Protein AF-A0AAP4Q116-F1 (afdb_monomer_lite)

Foldseek 3Di:
DPPVVVCPVLVVLLVLLLVLCCVLLCCVVVDDPLQQVLCVVLVHGSVNSNVCCVVPVPVSLLSVLQSLLPDDPVCSLVSLCSRRNNVNSVSSVSCSVCSVVVVVVVVVVVVVVVVVVVVVVVVVVVVVVVVVVPPDD

Structure (mmCIF, N/CA/C/O backbone):
data_AF-A0AAP4Q116-F1
#
_entry.id   AF-A0AAP4Q116-F1
#
loop_
_atom_site.group_PDB
_atom_site.id
_atom_site.type_symbol
_atom_site.label_atom_id
_atom_site.label_alt_id
_atom_site.label_comp_id
_atom_site.label_asym_id
_atom_site.label_entity_id
_atom_site.label_seq_id
_atom_site.pdbx_PDB_ins_code
_atom_site.Cartn_x
_atom_site.Cartn_y
_atom_site.Cartn_z
_atom_site.occupancy
_atom_site.B_iso_or_equiv
_atom_site.auth_seq_id
_atom_site.auth_comp_id
_atom_site.auth_asym_id
_atom_site.auth_atom_id
_atom_site.pdbx_PDB_model_num
ATOM 1 N N . ALA A 1 1 ? 29.974 -0.787 -8.213 1.00 38.91 1 ALA A N 1
ATOM 2 C CA . ALA A 1 1 ? 29.626 0.616 -7.911 1.00 38.91 1 ALA A CA 1
ATOM 3 C C . ALA A 1 1 ? 28.404 1.038 -8.735 1.00 38.91 1 ALA A C 1
ATOM 5 O O . ALA A 1 1 ? 28.496 1.951 -9.541 1.00 38.91 1 ALA A O 1
ATOM 6 N N . SER A 1 2 ? 27.262 0.364 -8.543 1.00 38.34 2 SER A N 1
ATOM 7 C CA . SER A 1 2 ? 26.129 0.466 -9.487 1.00 38.34 2 SER A CA 1
ATOM 8 C C . SER A 1 2 ? 24.780 0.785 -8.830 1.00 38.34 2 SER A C 1
ATOM 10 O O . SER A 1 2 ? 23.840 1.116 -9.534 1.00 38.34 2 SER A O 1
ATOM 12 N N . ALA A 1 3 ? 24.682 0.764 -7.497 1.00 41.75 3 ALA A N 1
ATOM 13 C CA . ALA A 1 3 ? 23.421 1.019 -6.791 1.00 41.75 3 ALA A CA 1
ATOM 14 C C . ALA A 1 3 ? 23.086 2.518 -6.626 1.00 41.75 3 ALA A C 1
ATOM 16 O O . ALA A 1 3 ? 21.940 2.860 -6.380 1.00 41.75 3 ALA A O 1
ATOM 17 N N . PHE A 1 4 ? 24.073 3.414 -6.781 1.00 35.47 4 PHE A N 1
ATOM 18 C CA . PHE A 1 4 ? 23.898 4.863 -6.580 1.00 35.47 4 PHE A CA 1
ATOM 19 C C . PHE A 1 4 ? 23.620 5.651 -7.876 1.00 35.47 4 PHE A C 1
ATOM 21 O O . PHE A 1 4 ? 22.999 6.704 -7.826 1.00 35.47 4 PHE A O 1
ATOM 28 N N . LEU A 1 5 ? 24.043 5.162 -9.050 1.00 39.41 5 LEU A N 1
ATOM 29 C CA . LEU A 1 5 ? 23.792 5.844 -10.335 1.00 39.41 5 LEU A CA 1
ATOM 30 C C . LEU A 1 5 ? 22.396 5.531 -10.909 1.00 39.41 5 LEU A C 1
ATOM 32 O O . LEU A 1 5 ? 21.855 6.328 -11.666 1.00 39.41 5 LEU A O 1
ATOM 36 N N . ALA A 1 6 ? 21.775 4.432 -10.466 1.00 43.31 6 ALA A N 1
ATOM 37 C CA . ALA A 1 6 ? 20.345 4.163 -10.626 1.00 43.31 6 ALA A CA 1
ATOM 38 C C . ALA A 1 6 ? 19.498 4.797 -9.501 1.00 43.31 6 ALA A C 1
ATOM 40 O O . ALA A 1 6 ? 18.341 4.453 -9.350 1.00 43.31 6 ALA A O 1
ATOM 41 N N . MET A 1 7 ? 20.053 5.694 -8.679 1.00 42.94 7 MET A N 1
ATOM 42 C CA . MET A 1 7 ? 19.390 6.252 -7.487 1.00 42.94 7 MET A CA 1
ATOM 43 C C . MET A 1 7 ? 18.802 7.651 -7.719 1.00 42.94 7 MET A C 1
ATOM 45 O O . MET A 1 7 ? 18.380 8.290 -6.769 1.00 42.94 7 MET A O 1
ATOM 49 N N . GLY A 1 8 ? 18.799 8.153 -8.959 1.00 45.72 8 GLY A N 1
ATOM 50 C CA . GLY A 1 8 ? 18.117 9.405 -9.315 1.00 45.72 8 GLY A CA 1
ATOM 51 C C . GLY A 1 8 ? 16.637 9.145 -9.579 1.00 45.72 8 GLY A C 1
ATOM 52 O O . GLY A 1 8 ? 15.829 9.140 -8.660 1.00 45.72 8 GLY A O 1
ATOM 53 N N . LYS A 1 9 ? 16.305 8.774 -10.820 1.00 54.41 9 LYS A N 1
ATOM 54 C CA . LYS A 1 9 ? 14.921 8.509 -11.249 1.00 54.41 9 LYS A CA 1
ATOM 55 C C . LYS A 1 9 ? 14.161 7.483 -10.382 1.00 54.41 9 LYS A C 1
ATOM 57 O O . LYS A 1 9 ? 13.049 7.796 -9.983 1.00 54.41 9 LYS A O 1
ATOM 62 N N . PRO A 1 10 ? 14.707 6.299 -10.043 1.00 59.75 10 PRO A N 1
ATOM 63 C CA . PRO A 1 10 ? 14.005 5.318 -9.209 1.00 59.75 10 PRO A CA 1
ATOM 64 C C . PRO A 1 10 ? 13.804 5.765 -7.761 1.00 59.75 10 PRO A C 1
ATOM 66 O O . PRO A 1 10 ? 12.800 5.405 -7.161 1.00 59.75 10 PRO A O 1
ATOM 69 N N . ALA A 1 11 ? 14.722 6.555 -7.189 1.00 63.78 11 ALA A N 1
ATOM 70 C CA . ALA A 1 11 ? 14.549 7.068 -5.828 1.00 63.78 11 ALA A CA 1
ATOM 71 C C . ALA A 1 11 ? 13.569 8.245 -5.787 1.00 63.78 11 ALA A C 1
ATOM 73 O O . ALA A 1 11 ? 12.805 8.362 -4.834 1.00 63.78 11 ALA A O 1
ATOM 74 N N . GLU A 1 12 ? 13.569 9.089 -6.822 1.00 67.19 12 GLU A N 1
ATOM 75 C CA . GLU A 1 12 ? 12.575 10.147 -7.012 1.00 67.19 12 GLU A CA 1
ATOM 76 C C . GLU A 1 12 ? 11.172 9.545 -7.173 1.00 67.19 12 GLU A C 1
ATOM 78 O O . GLU A 1 12 ? 10.267 9.917 -6.432 1.00 67.19 12 GLU A O 1
ATOM 83 N N . VAL A 1 13 ? 11.012 8.545 -8.049 1.00 70.06 13 VAL A N 1
ATOM 84 C CA . VAL A 1 13 ? 9.740 7.828 -8.253 1.00 70.06 13 VAL A CA 1
ATOM 85 C C . VAL A 1 13 ? 9.304 7.081 -6.989 1.00 70.06 13 VAL A C 1
ATOM 87 O O . VAL A 1 13 ? 8.154 7.193 -6.573 1.00 70.06 13 VAL A O 1
ATOM 90 N N . ALA A 1 14 ? 10.221 6.391 -6.302 1.00 71.38 14 ALA A N 1
ATOM 91 C CA . ALA A 1 14 ? 9.913 5.755 -5.022 1.00 71.38 14 ALA A CA 1
ATOM 92 C C . ALA A 1 14 ? 9.491 6.781 -3.958 1.00 71.38 14 ALA A C 1
ATOM 94 O O . ALA A 1 14 ? 8.559 6.528 -3.200 1.00 71.38 14 ALA A O 1
ATOM 95 N N . GLY A 1 15 ? 10.144 7.945 -3.903 1.00 72.69 15 GLY A N 1
ATOM 96 C CA . GLY A 1 15 ? 9.788 9.034 -2.995 1.00 72.69 15 GLY A CA 1
ATOM 97 C C . GLY A 1 15 ? 8.384 9.580 -3.257 1.00 72.69 15 GLY A C 1
ATOM 98 O O . GLY A 1 15 ? 7.615 9.754 -2.309 1.00 72.69 15 GLY A O 1
ATOM 99 N N . THR A 1 16 ? 8.030 9.787 -4.527 1.00 80.06 16 THR A N 1
ATOM 100 C CA . THR A 1 16 ? 6.681 10.196 -4.947 1.00 80.06 16 THR A CA 1
ATOM 101 C C . THR A 1 16 ? 5.645 9.142 -4.571 1.00 80.06 16 THR A C 1
ATOM 103 O O . THR A 1 16 ? 4.685 9.468 -3.873 1.00 80.06 16 THR A O 1
ATOM 106 N N . ALA A 1 17 ? 5.886 7.873 -4.911 1.00 80.50 17 ALA A N 1
ATOM 107 C CA . ALA A 1 17 ? 4.998 6.764 -4.574 1.00 80.50 17 ALA A CA 1
ATOM 108 C C . ALA A 1 17 ? 4.783 6.636 -3.058 1.00 80.50 17 ALA A C 1
ATOM 110 O O . ALA A 1 17 ? 3.649 6.544 -2.599 1.00 80.50 17 ALA A O 1
ATOM 111 N N . ILE A 1 18 ? 5.847 6.698 -2.248 1.00 80.88 18 ILE A N 1
ATOM 112 C CA . ILE A 1 18 ? 5.740 6.652 -0.779 1.00 80.88 18 ILE A CA 1
ATOM 113 C C . ILE A 1 18 ? 4.912 7.828 -0.254 1.00 80.88 18 ILE A C 1
ATOM 115 O O . ILE A 1 18 ? 4.094 7.646 0.648 1.00 80.88 18 ILE A O 1
ATOM 119 N N . ASN A 1 19 ? 5.105 9.030 -0.798 1.00 81.06 19 ASN A N 1
ATOM 120 C CA . ASN A 1 19 ? 4.347 10.205 -0.384 1.00 81.06 19 ASN A CA 1
ATOM 121 C C . ASN A 1 19 ? 2.861 10.087 -0.764 1.00 81.06 19 ASN A C 1
ATOM 123 O O . ASN A 1 19 ? 1.997 10.396 0.058 1.00 81.06 19 ASN A O 1
ATOM 127 N N . ALA A 1 20 ? 2.556 9.586 -1.964 1.00 85.25 20 ALA A N 1
ATOM 128 C CA . ALA A 1 20 ? 1.191 9.299 -2.399 1.00 85.25 20 ALA A CA 1
ATOM 129 C C . ALA A 1 20 ? 0.533 8.245 -1.494 1.00 85.25 20 ALA A C 1
ATOM 131 O O . ALA A 1 20 ? -0.575 8.455 -1.001 1.00 85.25 20 ALA A O 1
ATOM 132 N N . ILE A 1 21 ? 1.253 7.163 -1.180 1.00 84.50 21 ILE A N 1
ATOM 133 C CA . ILE A 1 21 ? 0.836 6.121 -0.235 1.00 84.50 21 ILE A CA 1
ATOM 134 C C . ILE A 1 21 ? 0.541 6.723 1.141 1.00 84.50 21 ILE A C 1
ATOM 136 O O . ILE A 1 21 ? -0.571 6.582 1.642 1.00 84.50 21 ILE A O 1
ATOM 140 N N . LEU A 1 22 ? 1.472 7.459 1.743 1.00 83.00 22 LEU A N 1
ATOM 141 C CA . LEU A 1 22 ? 1.268 8.073 3.059 1.00 83.00 22 LEU A CA 1
ATOM 142 C C . LEU A 1 22 ? 0.072 9.029 3.088 1.00 83.00 22 LEU A C 1
ATOM 144 O O . LEU A 1 22 ? -0.709 9.001 4.038 1.00 83.00 22 LEU A O 1
ATOM 148 N N . GLN A 1 23 ? -0.100 9.854 2.055 1.00 84.00 23 GLN A N 1
ATOM 149 C CA . GLN A 1 23 ? -1.220 10.788 1.981 1.00 84.00 23 GLN A CA 1
ATOM 150 C C . GLN A 1 23 ? -2.558 10.068 1.807 1.00 84.00 23 GLN A C 1
ATOM 152 O O . GLN A 1 23 ? -3.511 10.364 2.532 1.00 84.00 23 GLN A O 1
ATOM 157 N N . LYS A 1 24 ? -2.649 9.113 0.877 1.00 84.88 24 LYS A N 1
ATOM 158 C CA . LYS A 1 24 ? -3.897 8.395 0.581 1.00 84.88 24 LYS A CA 1
ATOM 159 C C . LYS A 1 24 ? -4.281 7.455 1.712 1.00 84.88 24 LYS A C 1
ATOM 161 O O . LYS A 1 24 ? -5.421 7.493 2.160 1.00 84.88 24 LYS A O 1
ATOM 166 N N . LEU A 1 25 ? -3.330 6.675 2.224 1.00 83.31 25 LEU A N 1
ATOM 167 C CA . LEU A 1 25 ? -3.582 5.763 3.334 1.00 83.31 25 LEU A CA 1
ATOM 168 C C . LEU A 1 25 ? -3.802 6.529 4.656 1.00 83.31 25 LEU A C 1
ATOM 170 O O . LEU A 1 25 ? -4.690 6.183 5.429 1.00 83.31 25 LEU A O 1
ATOM 174 N N . GLY A 1 26 ? -3.076 7.626 4.901 1.00 81.44 26 GLY A N 1
ATOM 175 C CA . GLY A 1 26 ? -3.283 8.486 6.077 1.00 81.44 26 GLY A CA 1
ATOM 176 C C . GLY A 1 26 ? -4.610 9.257 6.056 1.00 81.44 26 GLY A C 1
ATOM 177 O O . GLY A 1 26 ? -5.113 9.675 7.098 1.00 81.44 26 GLY A O 1
ATOM 178 N N . THR A 1 27 ? -5.210 9.415 4.875 1.00 84.38 27 THR A N 1
ATOM 179 C CA . THR A 1 27 ? -6.553 9.978 4.695 1.00 84.38 27 THR A CA 1
ATOM 180 C C . THR A 1 27 ? -7.572 8.930 4.260 1.00 84.38 27 THR A C 1
ATOM 182 O O . THR A 1 27 ? -8.624 9.309 3.754 1.00 84.38 27 THR A O 1
ATOM 185 N N . ALA A 1 28 ? -7.302 7.638 4.485 1.00 84.12 28 ALA A N 1
ATOM 186 C CA . ALA A 1 28 ? -8.132 6.531 4.012 1.00 84.12 28 ALA A CA 1
ATOM 187 C C . ALA A 1 28 ? -9.613 6.687 4.388 1.00 84.12 28 ALA A C 1
ATOM 189 O O . ALA A 1 28 ? -10.476 6.507 3.543 1.00 84.12 28 ALA A O 1
ATOM 190 N N . ASP A 1 29 ? -9.908 7.114 5.615 1.00 81.19 29 ASP A N 1
ATOM 191 C CA . ASP A 1 29 ? -11.264 7.404 6.122 1.00 81.19 29 ASP A CA 1
ATOM 192 C C . ASP A 1 29 ? -12.019 8.491 5.322 1.00 81.19 29 ASP A C 1
ATOM 194 O O . ASP A 1 29 ? -13.244 8.535 5.297 1.00 81.19 29 ASP A O 1
ATOM 198 N N . LYS A 1 30 ? -11.286 9.359 4.619 1.00 84.56 30 LYS A N 1
ATOM 199 C CA . LYS A 1 30 ? -11.825 10.454 3.798 1.00 84.56 30 LYS A CA 1
ATOM 200 C C . LYS A 1 30 ? -11.865 10.124 2.306 1.00 84.56 30 LYS A C 1
ATOM 202 O O . LYS A 1 30 ? -12.334 10.946 1.519 1.00 84.56 30 LYS A O 1
ATOM 207 N N . GLN A 1 31 ? -11.344 8.968 1.899 1.00 87.69 31 GLN A N 1
ATOM 208 C CA . GLN A 1 31 ? -11.333 8.558 0.500 1.00 87.69 31 GLN A CA 1
ATOM 209 C C . GLN A 1 31 ? -12.692 7.984 0.085 1.00 87.69 31 GLN A C 1
ATOM 211 O O . GLN A 1 31 ? -13.400 7.356 0.875 1.00 87.69 31 GLN A O 1
ATOM 216 N N . GLY A 1 32 ? -13.056 8.200 -1.180 1.00 88.94 32 GLY A N 1
ATOM 217 C CA . GLY A 1 32 ? -14.351 7.793 -1.725 1.00 88.94 32 GLY A CA 1
ATOM 218 C C . GLY A 1 32 ? -14.535 6.276 -1.843 1.00 88.94 32 GLY A C 1
ATOM 219 O O . GLY A 1 32 ? -13.605 5.492 -1.675 1.00 88.94 32 GLY A O 1
ATOM 220 N N . LYS A 1 33 ? -15.751 5.859 -2.215 1.00 89.44 33 LYS A N 1
ATOM 221 C CA . LYS A 1 33 ? -16.163 4.446 -2.267 1.00 89.44 33 LYS A CA 1
ATOM 222 C C . LYS A 1 33 ? -15.209 3.537 -3.061 1.00 89.44 33 LYS A C 1
ATOM 224 O O . LYS A 1 33 ? -14.846 2.486 -2.559 1.00 89.44 33 LYS A O 1
ATOM 229 N N . LYS A 1 34 ? -14.714 3.978 -4.225 1.00 89.44 34 LYS A N 1
ATOM 230 C CA . LYS A 1 34 ? -13.758 3.202 -5.044 1.00 89.44 34 LYS A CA 1
ATOM 231 C C . LYS A 1 34 ? -12.465 2.840 -4.309 1.00 89.44 34 LYS A C 1
ATOM 233 O O . LYS A 1 34 ? -11.939 1.757 -4.517 1.00 89.44 34 LYS A O 1
ATOM 238 N N . PHE A 1 35 ? -11.969 3.736 -3.460 1.00 90.00 35 PHE A N 1
ATOM 239 C CA . PHE A 1 35 ? -10.784 3.480 -2.648 1.00 90.00 35 PHE A CA 1
ATOM 240 C C . PHE A 1 35 ? -11.084 2.455 -1.551 1.00 90.00 35 PHE A C 1
ATOM 242 O O . PHE A 1 35 ? -10.280 1.562 -1.319 1.00 90.00 35 PHE A O 1
ATOM 249 N N . GLN A 1 36 ? -12.253 2.561 -0.910 1.00 89.62 36 GLN A N 1
ATOM 250 C CA . GLN A 1 36 ? -12.688 1.593 0.101 1.00 89.62 36 GLN A CA 1
ATOM 251 C C . GLN A 1 36 ? -12.870 0.199 -0.503 1.00 89.62 36 GLN A C 1
ATOM 253 O O . GLN A 1 36 ? -12.353 -0.762 0.046 1.00 89.62 36 GLN A O 1
ATOM 258 N N . ASP A 1 37 ? -13.549 0.096 -1.651 1.00 91.19 37 ASP A N 1
ATOM 259 C CA . ASP A 1 37 ? -13.742 -1.181 -2.347 1.00 91.19 37 ASP A CA 1
ATOM 260 C C . ASP A 1 37 ? -12.385 -1.786 -2.768 1.00 91.19 37 ASP A C 1
ATOM 262 O O . ASP A 1 37 ? -12.174 -2.984 -2.626 1.00 91.19 37 ASP A O 1
ATOM 266 N N . ALA A 1 38 ? -11.430 -0.966 -3.222 1.00 91.12 38 ALA A N 1
ATOM 267 C CA . ALA A 1 38 ? -10.086 -1.429 -3.574 1.00 91.12 38 ALA A CA 1
ATOM 268 C C . ALA A 1 38 ? -9.247 -1.869 -2.357 1.00 91.12 38 ALA A C 1
ATOM 270 O O . ALA A 1 38 ? -8.463 -2.809 -2.466 1.00 91.12 38 ALA A O 1
ATOM 271 N N . LEU A 1 39 ? -9.410 -1.225 -1.194 1.00 90.75 39 LEU A N 1
ATOM 272 C CA . LEU A 1 39 ? -8.815 -1.703 0.058 1.00 90.75 39 LEU A CA 1
ATOM 273 C C . LEU A 1 39 ? -9.414 -3.047 0.482 1.00 90.75 39 LEU A C 1
ATOM 275 O O . LEU A 1 39 ? -8.673 -3.959 0.842 1.00 90.75 39 LEU A O 1
ATOM 279 N N . ASP A 1 40 ? -10.735 -3.183 0.392 1.00 90.75 40 ASP A N 1
ATOM 280 C CA . ASP A 1 40 ? -11.444 -4.407 0.765 1.00 90.75 40 ASP A CA 1
ATOM 281 C C . ASP A 1 40 ? -11.020 -5.593 -0.117 1.00 90.75 40 ASP A C 1
ATOM 283 O O . ASP A 1 40 ? -10.758 -6.684 0.386 1.00 90.75 40 ASP A O 1
ATOM 287 N N . GLN A 1 41 ? -10.806 -5.350 -1.418 1.00 90.12 41 GLN A N 1
ATOM 288 C CA . GLN A 1 41 ? -10.276 -6.341 -2.364 1.00 90.12 41 GLN A CA 1
ATOM 289 C C . GLN A 1 41 ? -8.917 -6.921 -1.955 1.00 90.12 41 GLN A C 1
ATOM 291 O O . GLN A 1 41 ? -8.627 -8.074 -2.272 1.00 90.12 41 GLN A O 1
ATOM 296 N N . ILE A 1 42 ? -8.092 -6.150 -1.245 1.00 90.19 42 ILE A N 1
ATOM 297 C CA . ILE A 1 42 ? -6.801 -6.614 -0.721 1.00 90.19 42 ILE A CA 1
ATOM 298 C C . ILE A 1 42 ? -6.872 -7.010 0.760 1.00 90.19 42 ILE A C 1
ATOM 300 O O . ILE A 1 42 ? -5.836 -7.224 1.386 1.00 90.19 42 ILE A O 1
ATOM 304 N N . GLY A 1 43 ? -8.076 -7.122 1.327 1.00 89.44 43 GLY A N 1
ATOM 305 C CA . GLY A 1 43 ? -8.308 -7.532 2.712 1.00 89.44 43 GLY A CA 1
ATOM 306 C C . GLY A 1 43 ? -7.973 -6.459 3.747 1.00 89.44 43 GLY A C 1
ATOM 307 O O . GLY A 1 43 ? -7.686 -6.795 4.891 1.00 89.44 43 GLY A O 1
ATOM 308 N N . LEU A 1 44 ? -7.973 -5.183 3.354 1.00 89.12 44 LEU A N 1
ATOM 309 C CA . LEU A 1 44 ? -7.735 -4.041 4.230 1.00 89.12 44 LEU A CA 1
ATOM 310 C C . LEU A 1 44 ? -9.011 -3.236 4.457 1.00 89.12 44 LEU A C 1
ATOM 312 O O . LEU A 1 44 ? -9.814 -3.031 3.556 1.00 89.12 44 LEU A O 1
ATOM 316 N N . SER A 1 45 ? -9.142 -2.679 5.656 1.00 89.12 45 SER A N 1
ATOM 317 C CA . SER A 1 45 ? -10.129 -1.640 5.954 1.00 89.12 45 SER A CA 1
ATOM 318 C C . SER A 1 45 ? -9.432 -0.306 6.189 1.00 89.12 45 SER A C 1
ATOM 320 O O . SER A 1 45 ? -8.320 -0.262 6.711 1.00 89.12 45 SER A O 1
ATOM 322 N N . SER A 1 46 ? -10.088 0.805 5.852 1.00 86.44 46 SER A N 1
ATOM 323 C CA . SER A 1 46 ? -9.558 2.151 6.117 1.00 86.44 46 SER A CA 1
ATOM 324 C C . SER A 1 46 ? -9.308 2.416 7.604 1.00 86.44 46 SER A C 1
ATOM 326 O O . SER A 1 46 ? -8.359 3.125 7.940 1.00 86.44 46 SER A O 1
ATOM 328 N N . GLU A 1 47 ? -10.114 1.826 8.490 1.00 85.12 47 GLU A N 1
ATOM 329 C CA . GLU A 1 47 ? -9.931 1.905 9.942 1.00 85.12 47 GLU A CA 1
ATOM 330 C C . GLU A 1 47 ? -8.667 1.163 10.397 1.00 85.12 47 GLU A C 1
ATOM 332 O O . GLU A 1 47 ? -7.799 1.765 11.032 1.00 85.12 47 GLU A O 1
ATOM 337 N N . GLU A 1 48 ? -8.512 -0.099 9.984 1.00 85.06 48 GLU A N 1
ATOM 338 C CA . GLU A 1 48 ? -7.324 -0.911 10.280 1.00 85.06 48 GLU A CA 1
ATOM 339 C C . GLU A 1 48 ? -6.055 -0.253 9.727 1.00 85.06 48 GLU A C 1
ATOM 341 O O . GLU A 1 48 ? -5.041 -0.129 10.406 1.00 85.06 48 GLU A O 1
ATOM 346 N N . LEU A 1 49 ? -6.127 0.253 8.500 1.00 84.69 49 LEU A N 1
ATOM 347 C CA . LEU A 1 49 ? -5.032 0.949 7.848 1.00 84.69 49 LEU A CA 1
ATOM 348 C C . LEU A 1 49 ? -4.617 2.219 8.603 1.00 84.69 49 LEU A C 1
ATOM 350 O O . LEU A 1 49 ? -3.427 2.480 8.777 1.00 84.69 49 LEU A O 1
ATOM 354 N N . LYS A 1 50 ? -5.588 3.005 9.073 1.00 83.44 50 LYS A N 1
ATOM 355 C CA . LYS A 1 50 ? -5.348 4.214 9.868 1.00 83.44 50 LYS A CA 1
ATOM 356 C C . LYS A 1 50 ? -4.700 3.874 11.210 1.00 83.44 50 LYS A C 1
ATOM 358 O O . LYS A 1 50 ? -3.758 4.558 11.615 1.00 83.44 50 LYS A O 1
ATOM 363 N N . GLU A 1 51 ? -5.165 2.821 11.876 1.00 84.75 51 GLU A N 1
ATOM 364 C CA . GLU A 1 51 ? -4.566 2.326 13.116 1.00 84.75 51 GLU A CA 1
ATOM 365 C C . GLU A 1 51 ? -3.133 1.826 12.882 1.00 84.75 51 GLU A C 1
ATOM 367 O O . GLU A 1 51 ? -2.204 2.242 13.582 1.00 84.75 51 GLU A O 1
ATOM 372 N N . ASN A 1 52 ? -2.925 1.012 11.846 1.00 84.69 52 ASN A N 1
ATOM 373 C CA . ASN A 1 52 ? -1.615 0.502 11.457 1.00 84.69 52 ASN A CA 1
ATOM 374 C C . ASN A 1 52 ? -0.649 1.640 11.130 1.00 84.69 52 ASN A C 1
ATOM 376 O O . ASN A 1 52 ? 0.504 1.589 11.546 1.00 84.69 52 ASN A O 1
ATOM 380 N N . ILE A 1 53 ? -1.102 2.700 10.457 1.00 82.00 53 ILE A N 1
ATOM 381 C CA . ILE A 1 53 ? -0.259 3.865 10.164 1.00 82.00 53 ILE A CA 1
ATOM 382 C C . ILE A 1 53 ? 0.079 4.656 11.422 1.00 82.00 53 ILE A C 1
ATOM 384 O O . ILE A 1 53 ? 1.233 5.050 11.601 1.00 82.00 53 ILE A O 1
ATOM 388 N N . SER A 1 54 ? -0.898 4.869 12.304 1.00 80.56 54 SER A N 1
ATOM 389 C CA . SER A 1 54 ? -0.682 5.601 13.553 1.00 80.56 54 SER A CA 1
ATOM 390 C C . SER A 1 54 ? 0.288 4.878 14.494 1.00 80.56 54 SER A C 1
ATOM 392 O O . SER A 1 54 ? 1.029 5.539 15.219 1.00 80.56 54 SER A O 1
ATOM 394 N N . ASN A 1 55 ? 0.290 3.542 14.490 1.00 84.00 55 ASN A N 1
ATOM 395 C CA . ASN A 1 55 ? 1.178 2.728 15.320 1.00 84.00 55 ASN A CA 1
ATOM 396 C C . ASN A 1 55 ? 2.530 2.447 14.646 1.00 84.00 55 ASN A C 1
ATOM 398 O O . ASN A 1 55 ? 3.581 2.522 15.283 1.00 84.00 55 ASN A O 1
ATOM 402 N N . ASN A 1 56 ? 2.512 2.098 13.360 1.00 81.94 56 ASN A N 1
ATOM 403 C CA . ASN A 1 56 ? 3.677 1.712 12.573 1.00 81.94 56 ASN A CA 1
ATOM 404 C C . ASN A 1 56 ? 3.462 1.989 11.071 1.00 81.94 56 ASN A C 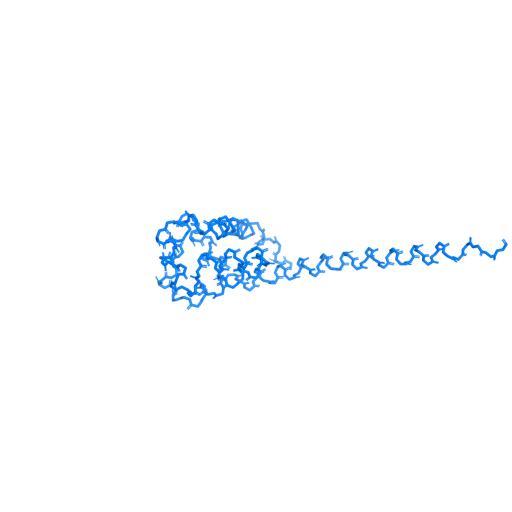1
ATOM 406 O O . ASN A 1 56 ? 3.264 1.072 10.272 1.00 81.94 56 ASN A O 1
ATOM 410 N N . ALA A 1 57 ? 3.575 3.260 10.676 1.00 79.38 57 ALA A N 1
ATOM 411 C CA . ALA A 1 57 ? 3.467 3.697 9.280 1.00 79.38 57 ALA A CA 1
ATOM 412 C C . ALA A 1 57 ? 4.327 2.881 8.306 1.00 79.38 57 ALA A C 1
ATOM 414 O O . ALA A 1 57 ? 3.864 2.527 7.226 1.00 79.38 57 ALA A O 1
ATOM 415 N N . GLN A 1 58 ? 5.559 2.533 8.688 1.00 80.00 58 GLN A N 1
ATOM 416 C CA . GLN A 1 58 ? 6.430 1.734 7.829 1.00 80.00 58 GLN A CA 1
ATOM 417 C C . GLN A 1 58 ? 5.888 0.310 7.644 1.00 80.00 58 GLN A C 1
ATOM 419 O O . GLN A 1 58 ? 5.851 -0.191 6.523 1.00 80.00 58 GLN A O 1
ATOM 424 N N . GLY A 1 59 ? 5.462 -0.336 8.733 1.00 83.75 59 GLY A N 1
ATOM 425 C CA . GLY A 1 59 ? 4.849 -1.663 8.686 1.00 83.75 59 GLY A CA 1
ATOM 426 C C . GLY A 1 59 ? 3.587 -1.675 7.830 1.00 83.75 59 GLY A C 1
ATOM 427 O O . GLY A 1 59 ? 3.444 -2.558 6.995 1.00 83.75 59 GLY A O 1
ATOM 428 N N . ALA A 1 60 ? 2.741 -0.651 7.966 1.00 86.31 60 ALA A N 1
ATOM 429 C CA . ALA A 1 60 ? 1.525 -0.496 7.174 1.00 86.31 60 ALA A CA 1
ATOM 430 C C . ALA A 1 60 ? 1.810 -0.351 5.669 1.00 86.31 60 ALA A C 1
ATOM 432 O O . ALA A 1 60 ? 1.135 -0.973 4.857 1.00 86.31 60 ALA A O 1
ATOM 433 N N . ILE A 1 61 ? 2.831 0.426 5.285 1.00 83.81 61 ILE A N 1
ATOM 434 C CA . ILE A 1 61 ? 3.238 0.570 3.876 1.00 83.81 61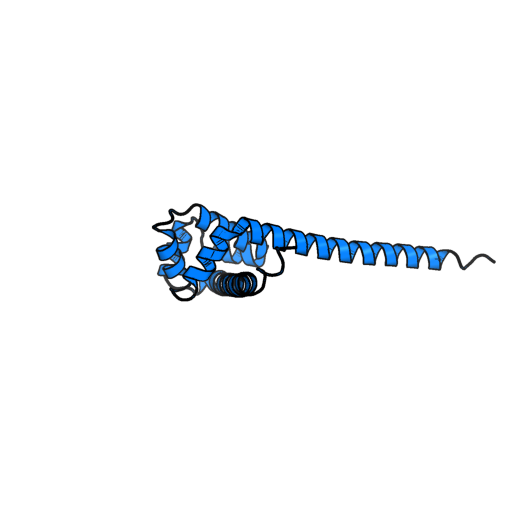 ILE A CA 1
ATOM 435 C C . ILE A 1 61 ? 3.762 -0.757 3.322 1.00 83.81 61 ILE A C 1
ATOM 437 O O . ILE A 1 61 ? 3.401 -1.142 2.215 1.00 83.81 61 ILE A O 1
ATOM 441 N N . VAL A 1 62 ? 4.613 -1.461 4.075 1.00 86.19 62 VAL A N 1
ATOM 442 C CA . VAL A 1 62 ? 5.168 -2.753 3.640 1.00 86.19 62 VAL A CA 1
ATOM 443 C C . VAL A 1 62 ? 4.064 -3.795 3.489 1.00 86.19 62 VAL A C 1
ATOM 445 O O . VAL A 1 62 ? 4.039 -4.513 2.495 1.00 86.19 62 VAL A O 1
ATOM 448 N N . ASP A 1 63 ? 3.149 -3.865 4.449 1.00 88.19 63 ASP A N 1
ATOM 449 C CA . ASP A 1 63 ? 2.000 -4.766 4.436 1.00 88.19 63 ASP A CA 1
ATOM 450 C C . ASP A 1 63 ? 1.055 -4.461 3.261 1.00 88.19 63 ASP A C 1
ATOM 452 O O . ASP A 1 63 ? 0.719 -5.360 2.491 1.00 88.19 63 ASP A O 1
ATOM 456 N N . PHE A 1 64 ? 0.748 -3.181 3.030 1.00 88.94 64 PHE A N 1
ATOM 457 C CA . PHE A 1 64 ? 0.007 -2.723 1.856 1.00 88.94 64 PHE A CA 1
ATOM 458 C C . PHE A 1 64 ? 0.680 -3.156 0.543 1.00 88.94 64 PHE A C 1
ATOM 460 O O . PHE A 1 64 ? 0.064 -3.847 -0.264 1.00 88.94 64 PHE A O 1
ATOM 467 N N . LEU A 1 65 ? 1.959 -2.821 0.340 1.00 87.88 65 LEU A N 1
ATOM 468 C CA . LEU A 1 65 ? 2.695 -3.182 -0.879 1.00 87.88 65 LEU A CA 1
ATOM 469 C C . LEU A 1 65 ? 2.818 -4.704 -1.053 1.00 87.88 65 LEU A C 1
ATOM 471 O O . LEU A 1 65 ? 2.781 -5.201 -2.176 1.00 87.88 65 LEU A O 1
ATOM 475 N N . THR A 1 66 ? 2.930 -5.459 0.043 1.00 89.25 66 THR A N 1
ATOM 476 C CA . THR A 1 66 ? 2.954 -6.929 0.003 1.00 89.25 66 THR A CA 1
ATOM 477 C C . THR A 1 66 ? 1.629 -7.478 -0.510 1.00 89.25 66 THR A C 1
ATOM 479 O O . THR A 1 66 ? 1.627 -8.329 -1.391 1.00 89.25 66 THR A O 1
ATOM 482 N N . ARG A 1 67 ? 0.499 -6.947 -0.035 1.00 90.81 67 ARG A N 1
ATOM 483 C CA . ARG A 1 67 ? -0.826 -7.361 -0.509 1.00 90.81 67 ARG A CA 1
ATOM 484 C C . ARG A 1 67 ? -1.046 -7.013 -1.974 1.00 90.81 67 ARG A C 1
ATOM 486 O O . ARG A 1 67 ? -1.512 -7.861 -2.721 1.00 90.81 67 ARG A O 1
ATOM 493 N N . ILE A 1 68 ? -0.626 -5.823 -2.413 1.00 89.50 68 ILE A N 1
ATOM 494 C CA . ILE A 1 68 ? -0.665 -5.447 -3.837 1.00 89.50 68 ILE A CA 1
ATOM 495 C C . ILE A 1 68 ? 0.185 -6.401 -4.678 1.00 89.50 68 ILE A C 1
ATOM 497 O O . ILE A 1 68 ? -0.216 -6.767 -5.779 1.00 89.50 68 ILE A O 1
ATOM 501 N N . LYS A 1 69 ? 1.354 -6.823 -4.185 1.00 87.44 69 LYS A N 1
ATOM 502 C CA . LYS A 1 69 ? 2.227 -7.764 -4.897 1.00 87.44 69 LYS A CA 1
ATOM 503 C C . LYS A 1 69 ? 1.550 -9.116 -5.159 1.00 87.44 69 LYS A C 1
ATOM 505 O O . LYS A 1 69 ? 1.853 -9.711 -6.190 1.00 87.44 69 LYS A O 1
ATOM 510 N N . ASP A 1 70 ? 0.666 -9.565 -4.270 1.00 88.19 70 ASP A N 1
ATOM 511 C CA . ASP A 1 70 ? -0.105 -10.811 -4.402 1.00 88.19 70 ASP A CA 1
ATOM 512 C C . ASP A 1 70 ? -1.374 -10.676 -5.274 1.00 88.19 70 ASP A C 1
ATOM 514 O O . ASP A 1 70 ? -1.961 -11.687 -5.657 1.00 88.19 70 ASP A O 1
ATOM 518 N N . VAL A 1 71 ? -1.778 -9.455 -5.650 1.00 89.50 71 VAL A N 1
ATOM 519 C CA . VAL A 1 71 ? -2.848 -9.227 -6.639 1.00 89.50 71 VAL A CA 1
ATOM 520 C C . VAL A 1 71 ? -2.355 -9.602 -8.040 1.00 89.50 71 VAL A C 1
ATOM 522 O O . VAL A 1 71 ? -1.216 -9.292 -8.410 1.00 89.50 71 VAL A O 1
ATOM 525 N N . ALA A 1 72 ? -3.226 -10.231 -8.837 1.00 88.50 72 ALA A N 1
A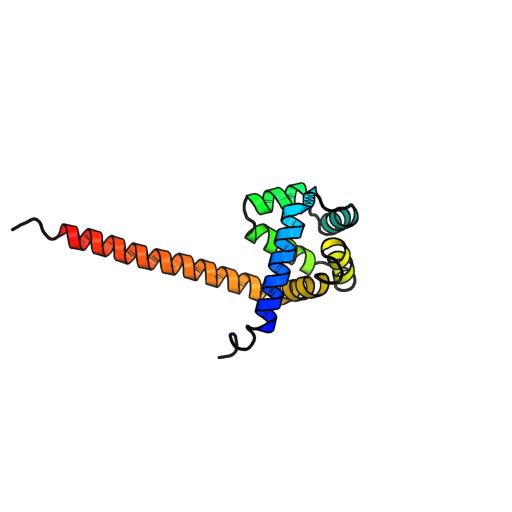TOM 526 C CA . ALA A 1 72 ? -2.953 -10.570 -10.231 1.00 88.50 72 ALA A CA 1
ATOM 527 C C . ALA A 1 72 ? -2.538 -9.326 -11.040 1.00 88.50 72 ALA A C 1
ATOM 529 O O . ALA A 1 72 ? -3.107 -8.245 -10.878 1.00 88.50 72 ALA A O 1
ATOM 530 N N . ASP A 1 73 ? -1.533 -9.455 -11.910 1.00 81.94 73 ASP A N 1
ATOM 531 C CA . ASP A 1 73 ? -0.959 -8.301 -12.616 1.00 81.94 73 ASP A CA 1
ATOM 532 C C . ASP A 1 73 ? -1.966 -7.588 -13.535 1.00 81.94 73 ASP A C 1
ATOM 534 O O . ASP A 1 73 ? -1.859 -6.375 -13.724 1.00 81.94 73 ASP A O 1
ATOM 538 N N . ASP A 1 74 ? -2.973 -8.298 -14.054 1.00 85.44 74 ASP A N 1
ATOM 539 C CA . ASP A 1 74 ? -4.061 -7.712 -14.842 1.00 85.44 74 ASP A CA 1
ATOM 540 C C . ASP A 1 74 ? -5.044 -6.874 -14.003 1.00 85.44 74 ASP A C 1
ATOM 542 O O . ASP A 1 74 ? -5.618 -5.909 -14.513 1.00 85.44 74 ASP A O 1
ATOM 546 N N . GLU A 1 75 ? -5.179 -7.164 -12.706 1.00 88.12 75 GLU A N 1
ATOM 547 C CA . GLU A 1 75 ? -6.052 -6.424 -11.785 1.00 88.12 75 GLU A CA 1
ATOM 548 C C . GLU A 1 75 ? -5.305 -5.312 -11.035 1.00 88.12 75 GLU A C 1
ATOM 550 O O . GLU A 1 75 ? -5.895 -4.290 -10.669 1.00 88.12 75 GLU A O 1
ATOM 555 N N . LYS A 1 76 ? -3.988 -5.464 -10.853 1.00 87.19 76 LYS A N 1
ATOM 556 C CA . LYS A 1 76 ? -3.133 -4.566 -10.062 1.00 87.19 76 LYS A CA 1
ATOM 557 C C . LYS A 1 76 ? -3.213 -3.110 -10.521 1.00 87.19 76 LYS A C 1
ATOM 559 O O . LYS A 1 76 ? -3.396 -2.219 -9.694 1.00 87.19 76 LYS A O 1
ATOM 564 N N . LEU A 1 77 ? -3.120 -2.848 -11.828 1.00 86.19 77 LEU A N 1
ATOM 565 C CA . LEU A 1 77 ? -3.192 -1.480 -12.360 1.00 86.19 77 LEU A CA 1
ATOM 566 C C . LEU A 1 77 ? -4.571 -0.843 -12.152 1.00 86.19 77 LEU A C 1
ATOM 568 O O . LEU A 1 77 ? -4.654 0.339 -11.817 1.00 86.19 77 LEU A O 1
ATOM 572 N N . GLY A 1 78 ? -5.651 -1.611 -12.318 1.00 89.75 78 GLY A N 1
ATOM 573 C CA . GLY A 1 78 ? -7.014 -1.132 -12.080 1.00 89.75 78 GLY A CA 1
ATOM 574 C C . GLY A 1 78 ? -7.260 -0.827 -10.603 1.00 89.75 78 GLY A C 1
ATOM 575 O O . GLY A 1 78 ? -7.806 0.225 -10.264 1.00 89.75 78 GLY A O 1
ATOM 576 N N . LEU A 1 79 ? -6.784 -1.709 -9.724 1.00 91.56 79 LEU A N 1
ATOM 577 C CA . LEU A 1 79 ? -6.849 -1.547 -8.277 1.00 91.56 79 LEU A CA 1
ATOM 578 C C . LEU A 1 79 ? -6.076 -0.301 -7.818 1.00 91.56 79 LEU A C 1
ATOM 580 O O . LEU A 1 79 ? -6.644 0.576 -7.169 1.00 91.56 79 LEU A O 1
ATOM 584 N N . LEU A 1 80 ? -4.819 -0.155 -8.243 1.00 90.88 80 LEU A N 1
ATOM 585 C CA . LEU A 1 80 ? -4.000 1.018 -7.933 1.00 90.88 80 LEU A CA 1
ATOM 586 C C . LEU A 1 80 ? -4.586 2.308 -8.518 1.00 90.88 80 LEU A C 1
ATOM 588 O O . LEU A 1 80 ? -4.600 3.330 -7.836 1.00 90.88 80 LEU A O 1
ATOM 592 N N . SER A 1 81 ? -5.161 2.267 -9.722 1.00 90.62 81 SER A N 1
ATOM 593 C CA . SER A 1 81 ? -5.846 3.423 -10.318 1.00 90.62 81 SER A CA 1
ATOM 594 C C . SER A 1 81 ? -7.073 3.852 -9.513 1.00 90.62 81 SER A C 1
ATOM 596 O O . SER A 1 81 ? -7.328 5.046 -9.368 1.00 90.62 81 SER A O 1
ATOM 598 N N . ASN A 1 82 ? -7.827 2.902 -8.953 1.00 90.75 82 ASN A N 1
ATOM 599 C CA . ASN A 1 82 ? -8.964 3.205 -8.083 1.00 90.75 82 ASN A CA 1
ATOM 600 C C . ASN A 1 82 ? -8.534 3.834 -6.750 1.00 90.75 82 ASN A C 1
ATOM 602 O O . ASN A 1 82 ? -9.298 4.612 -6.173 1.00 90.75 82 ASN A O 1
ATOM 606 N N . MET A 1 83 ? -7.329 3.515 -6.272 1.00 89.00 83 MET A N 1
ATOM 607 C CA . MET A 1 83 ? -6.815 4.003 -4.993 1.00 89.00 83 MET A CA 1
ATOM 608 C C . MET A 1 83 ? -6.065 5.336 -5.114 1.00 89.00 83 MET A C 1
ATOM 610 O O . MET A 1 83 ? -6.290 6.275 -4.347 1.00 89.00 83 MET A O 1
ATOM 614 N N . PHE A 1 84 ? -5.167 5.433 -6.086 1.00 88.19 84 PHE A N 1
ATOM 615 C CA . PHE A 1 84 ? -4.222 6.537 -6.213 1.00 88.19 84 PHE A CA 1
ATOM 616 C C . PHE A 1 84 ? -4.599 7.495 -7.342 1.00 88.19 84 PHE A C 1
ATOM 618 O O . PHE A 1 84 ? -4.385 8.696 -7.207 1.00 88.19 84 PHE A O 1
ATOM 625 N N . GLY A 1 85 ? -5.309 7.005 -8.359 1.00 87.69 85 GLY A N 1
ATOM 626 C CA . GLY A 1 85 ? -5.491 7.694 -9.632 1.00 87.69 85 GLY A CA 1
ATOM 627 C C . GLY A 1 85 ? -4.445 7.227 -10.641 1.00 87.69 85 GLY A C 1
ATOM 628 O O . GLY A 1 85 ? -3.436 6.633 -10.275 1.00 87.69 85 GLY A O 1
ATOM 629 N N . GLN A 1 86 ? -4.695 7.475 -11.925 1.00 83.19 86 GLN A N 1
ATOM 630 C CA . GLN A 1 86 ? -3.821 6.992 -12.999 1.00 83.19 86 GLN A CA 1
ATOM 631 C C . GLN A 1 86 ? -2.427 7.644 -12.968 1.00 83.19 86 GLN A C 1
ATOM 633 O O . GLN A 1 86 ? -1.469 7.034 -13.411 1.00 83.19 86 GLN A O 1
ATOM 638 N N . GLU A 1 87 ? -2.312 8.859 -12.423 1.00 82.50 87 GLU A N 1
ATOM 639 C CA . GLU A 1 87 ? -1.043 9.593 -12.313 1.00 82.50 87 GLU A CA 1
ATOM 640 C C . GLU A 1 87 ? -0.035 8.935 -11.361 1.00 82.50 87 GLU A C 1
ATOM 642 O O . GLU A 1 87 ? 1.155 8.909 -11.651 1.00 82.50 87 GLU A O 1
ATOM 647 N N . ASP A 1 88 ? -0.528 8.369 -10.260 1.00 84.12 88 ASP A N 1
ATOM 648 C CA . ASP A 1 88 ? 0.284 7.779 -9.195 1.00 84.12 88 ASP A CA 1
ATOM 649 C C . ASP A 1 88 ? 0.301 6.238 -9.269 1.00 84.12 88 ASP A C 1
ATOM 651 O O . ASP A 1 88 ? 1.128 5.585 -8.631 1.00 84.12 88 ASP A O 1
ATOM 655 N N . ALA A 1 89 ? -0.623 5.624 -10.020 1.00 86.31 89 ALA A N 1
ATOM 656 C CA . ALA A 1 89 ? -0.756 4.169 -10.103 1.00 86.31 89 ALA A CA 1
ATOM 657 C C . ALA A 1 89 ? 0.498 3.495 -10.674 1.00 86.31 89 ALA A C 1
ATOM 659 O O . ALA A 1 89 ? 0.918 2.466 -10.145 1.00 86.31 89 ALA A O 1
ATOM 660 N N . ASP A 1 90 ? 1.107 4.077 -11.710 1.00 85.19 90 ASP A N 1
ATOM 661 C CA . ASP A 1 90 ? 2.335 3.559 -12.324 1.00 85.19 90 ASP A CA 1
ATOM 662 C C . ASP A 1 90 ? 3.523 3.606 -11.347 1.00 85.19 90 ASP A C 1
ATOM 664 O O . ASP A 1 90 ? 4.272 2.634 -11.215 1.00 85.19 90 ASP A O 1
ATOM 668 N N . ASP A 1 91 ? 3.651 4.701 -10.594 1.00 85.50 91 ASP A N 1
ATOM 669 C CA . ASP A 1 91 ? 4.715 4.889 -9.605 1.00 85.50 91 ASP A CA 1
ATOM 670 C C . ASP A 1 91 ? 4.570 3.905 -8.429 1.00 85.50 91 ASP A C 1
ATOM 672 O O . ASP A 1 91 ? 5.546 3.286 -7.990 1.00 85.50 91 ASP A O 1
ATOM 676 N N . VAL A 1 92 ? 3.341 3.693 -7.942 1.00 84.81 92 VAL A N 1
ATOM 677 C CA . VAL A 1 92 ? 3.049 2.716 -6.879 1.00 84.81 92 VAL A CA 1
ATOM 678 C C . VAL A 1 92 ? 3.215 1.274 -7.376 1.00 84.81 92 VAL A C 1
ATOM 680 O O . VAL A 1 92 ? 3.709 0.416 -6.635 1.00 84.81 92 VAL A O 1
ATOM 683 N N . ALA A 1 93 ? 2.860 0.991 -8.632 1.00 85.75 93 ALA A N 1
ATOM 684 C CA . ALA A 1 93 ? 3.078 -0.316 -9.246 1.00 85.75 93 ALA A CA 1
ATOM 685 C C . ALA A 1 93 ? 4.576 -0.635 -9.337 1.00 85.75 93 ALA A C 1
ATOM 687 O O . ALA A 1 93 ? 5.001 -1.717 -8.921 1.00 85.75 93 ALA A O 1
ATOM 688 N N . LEU A 1 94 ? 5.387 0.323 -9.796 1.00 83.06 94 LEU A N 1
ATOM 689 C CA . LEU A 1 94 ? 6.839 0.175 -9.857 1.00 83.06 94 LEU A CA 1
ATOM 690 C C . LEU A 1 94 ? 7.440 -0.054 -8.465 1.00 83.06 94 LEU A C 1
ATOM 692 O O . LEU A 1 94 ? 8.254 -0.960 -8.286 1.00 83.06 94 LEU A O 1
ATOM 696 N N . LEU A 1 95 ? 6.999 0.711 -7.462 1.00 82.06 95 LEU A N 1
ATOM 697 C CA . LEU A 1 95 ? 7.449 0.533 -6.080 1.00 82.06 95 LEU A CA 1
ATOM 698 C C . LEU A 1 95 ? 7.089 -0.854 -5.523 1.00 82.06 95 LEU A C 1
ATOM 700 O O . LEU A 1 95 ? 7.865 -1.432 -4.765 1.00 82.06 95 LEU A O 1
ATOM 704 N N . THR A 1 96 ? 5.937 -1.403 -5.911 1.00 83.19 96 THR A N 1
ATOM 705 C CA . THR A 1 96 ? 5.506 -2.748 -5.503 1.00 83.19 96 THR A CA 1
ATOM 706 C C . THR A 1 96 ? 6.405 -3.838 -6.090 1.00 83.19 96 THR A C 1
ATOM 708 O O . THR A 1 96 ? 6.761 -4.791 -5.395 1.00 83.19 96 THR A O 1
ATOM 711 N N . VAL A 1 97 ? 6.807 -3.703 -7.357 1.00 81.25 97 VAL A N 1
ATOM 712 C CA . VAL A 1 97 ? 7.774 -4.616 -7.994 1.00 81.25 97 VAL A CA 1
ATOM 713 C C . VAL A 1 97 ? 9.130 -4.535 -7.286 1.00 81.25 97 VAL A C 1
ATOM 715 O O . VAL A 1 97 ? 9.751 -5.555 -6.991 1.00 81.25 97 VAL A O 1
ATOM 718 N N . GLU A 1 98 ? 9.541 -3.323 -6.919 1.00 80.31 98 GLU A N 1
ATOM 719 C CA . GLU A 1 98 ? 10.800 -3.028 -6.234 1.00 80.31 98 GLU A CA 1
ATOM 720 C C . GLU A 1 98 ? 10.708 -3.147 -4.696 1.00 80.31 98 GLU A C 1
ATOM 722 O O . GLU A 1 98 ? 11.588 -2.665 -3.977 1.00 80.31 98 GLU A O 1
ATOM 727 N N . LEU A 1 99 ? 9.678 -3.816 -4.154 1.00 78.25 99 LEU A N 1
ATOM 728 C CA . LEU A 1 99 ? 9.432 -3.916 -2.707 1.00 78.25 99 LEU A CA 1
ATOM 729 C C . LEU A 1 99 ? 10.633 -4.483 -1.930 1.00 78.25 99 LEU A C 1
ATOM 731 O O . LEU A 1 99 ? 10.911 -4.061 -0.803 1.00 78.25 99 LEU A O 1
ATOM 735 N N . HIS A 1 100 ? 11.381 -5.412 -2.534 1.00 75.00 100 HIS A N 1
ATOM 736 C CA . HIS A 1 100 ? 12.624 -5.924 -1.954 1.00 75.00 100 HIS A CA 1
ATOM 737 C C . HIS A 1 100 ? 13.651 -4.802 -1.760 1.00 75.00 100 HIS A C 1
ATOM 739 O O . HIS A 1 100 ? 14.155 -4.612 -0.659 1.00 75.00 100 HIS A O 1
ATOM 745 N N . ASN A 1 101 ? 13.889 -3.992 -2.793 1.00 75.50 101 ASN A N 1
ATOM 746 C CA . ASN A 1 101 ? 14.834 -2.879 -2.733 1.00 75.50 101 ASN A CA 1
ATOM 747 C C . ASN A 1 101 ? 14.369 -1.790 -1.758 1.00 75.50 101 ASN A C 1
ATOM 749 O O . ASN A 1 101 ? 15.188 -1.233 -1.027 1.00 75.50 101 ASN A O 1
ATOM 753 N N . TYR A 1 102 ? 13.061 -1.527 -1.686 1.00 73.06 102 TYR A N 1
ATOM 754 C CA . TYR A 1 102 ? 12.480 -0.621 -0.695 1.00 73.06 102 TYR A CA 1
ATOM 755 C C . TYR A 1 102 ? 12.721 -1.107 0.743 1.00 73.06 102 TYR A C 1
ATOM 757 O O . TYR A 1 102 ? 13.257 -0.367 1.571 1.00 73.06 102 TYR A O 1
ATOM 765 N N . THR A 1 103 ? 12.369 -2.358 1.050 1.00 70.94 103 THR A N 1
ATOM 766 C CA . THR A 1 103 ? 12.539 -2.922 2.400 1.00 70.94 103 THR A CA 1
ATOM 767 C C . THR A 1 103 ? 14.008 -2.999 2.811 1.00 70.94 103 THR A C 1
ATOM 769 O O . THR A 1 103 ? 14.336 -2.640 3.947 1.00 70.94 103 THR A O 1
ATOM 772 N N . ASP A 1 104 ? 14.906 -3.360 1.891 1.00 73.31 104 ASP A N 1
ATOM 773 C CA . ASP A 1 104 ? 16.350 -3.330 2.126 1.00 73.31 104 ASP A CA 1
ATOM 774 C C . ASP A 1 104 ? 16.851 -1.901 2.372 1.00 73.31 104 ASP A C 1
ATOM 776 O O . ASP A 1 104 ? 17.598 -1.661 3.322 1.00 73.31 104 ASP A O 1
ATOM 780 N N . ALA A 1 105 ? 16.408 -0.918 1.584 1.00 70.38 105 ALA A N 1
ATOM 781 C CA . ALA A 1 105 ? 16.795 0.479 1.766 1.00 70.38 105 ALA A CA 1
ATOM 782 C C . ALA A 1 105 ? 16.382 1.020 3.144 1.00 70.38 105 ALA A C 1
ATOM 784 O O . ALA A 1 105 ? 17.203 1.641 3.828 1.00 70.38 105 ALA A O 1
ATOM 785 N N . ILE A 1 106 ? 15.150 0.747 3.595 1.00 68.19 106 ILE A N 1
ATOM 786 C CA . ILE A 1 106 ? 14.702 1.195 4.919 1.00 68.19 106 ILE A CA 1
ATOM 787 C C . ILE A 1 106 ? 15.419 0.439 6.041 1.00 68.19 106 ILE A C 1
ATOM 789 O O . ILE A 1 106 ? 15.807 1.055 7.035 1.00 68.19 106 ILE A O 1
ATOM 793 N N . LYS A 1 107 ? 15.665 -0.867 5.889 1.00 68.62 107 LYS A N 1
ATOM 794 C CA . LYS A 1 107 ? 16.458 -1.639 6.854 1.00 68.62 107 LYS A CA 1
ATOM 795 C C . LYS A 1 107 ? 17.865 -1.060 6.994 1.00 68.62 107 LYS A C 1
ATOM 797 O O . LYS A 1 107 ? 18.295 -0.774 8.105 1.00 68.62 107 LYS A O 1
ATOM 802 N N . ASN A 1 108 ? 18.529 -0.764 5.878 1.00 66.25 108 ASN A N 1
ATOM 803 C CA . ASN A 1 108 ? 19.843 -0.124 5.868 1.00 66.25 108 ASN A CA 1
ATOM 804 C C . ASN A 1 108 ? 19.825 1.285 6.493 1.00 66.25 108 ASN A C 1
ATOM 806 O O . ASN A 1 108 ? 20.787 1.671 7.156 1.00 66.25 108 ASN A O 1
ATOM 810 N N . LEU A 1 109 ? 18.754 2.067 6.317 1.00 61.12 109 LEU A N 1
ATOM 811 C CA . LEU A 1 109 ? 18.570 3.362 6.989 1.00 61.12 109 LEU A CA 1
ATOM 812 C C . LEU A 1 109 ? 18.378 3.202 8.504 1.00 61.12 109 LEU A C 1
ATOM 814 O O . LEU A 1 109 ? 19.021 3.915 9.272 1.00 61.12 109 LEU A O 1
ATOM 818 N N . ALA A 1 110 ? 17.545 2.255 8.938 1.00 60.09 110 ALA A N 1
ATOM 819 C CA . ALA A 1 110 ? 17.311 1.945 10.347 1.00 60.09 110 ALA A CA 1
ATOM 820 C C . ALA A 1 110 ? 18.569 1.383 11.031 1.00 60.09 110 ALA A C 1
ATOM 822 O O . ALA A 1 110 ? 18.880 1.740 12.167 1.00 60.09 110 ALA A O 1
ATOM 823 N N . ASP A 1 111 ? 19.335 0.546 10.333 1.00 58.69 111 ASP A N 1
ATOM 824 C CA . ASP A 1 111 ? 20.630 0.063 10.799 1.00 58.69 111 ASP A CA 1
ATOM 825 C C . ASP A 1 111 ? 21.639 1.209 10.864 1.00 58.69 111 ASP A C 1
ATOM 827 O O . ASP A 1 111 ? 22.334 1.338 11.865 1.00 58.69 111 ASP A O 1
ATOM 831 N N . LYS A 1 112 ? 21.678 2.121 9.883 1.00 51.47 112 LYS A N 1
ATOM 832 C CA . LYS A 1 112 ? 22.534 3.319 9.943 1.00 51.47 112 LYS A CA 1
ATOM 833 C C . LYS A 1 112 ? 22.158 4.270 11.078 1.00 51.47 112 LYS A C 1
ATOM 835 O O . LYS A 1 112 ? 23.067 4.807 11.705 1.00 51.47 112 LYS A O 1
ATOM 840 N N . THR A 1 113 ? 20.878 4.475 11.390 1.00 51.53 113 THR A N 1
ATOM 841 C CA . THR A 1 113 ? 20.456 5.309 12.533 1.00 51.53 113 THR A CA 1
ATOM 842 C C . THR A 1 113 ? 20.738 4.626 13.870 1.00 51.53 113 THR A C 1
ATOM 844 O O . THR A 1 113 ? 21.244 5.278 14.785 1.00 51.53 113 THR A O 1
ATOM 847 N N . LYS A 1 114 ? 20.535 3.306 13.978 1.00 47.09 114 LYS A N 1
ATOM 848 C CA . LYS A 1 114 ? 20.964 2.512 15.143 1.00 47.09 114 LYS A CA 1
ATOM 849 C C . LYS A 1 114 ? 22.483 2.505 15.310 1.00 47.09 114 LYS A C 1
ATOM 851 O O . LYS A 1 114 ? 22.971 2.625 16.432 1.00 47.09 114 LYS A O 1
ATOM 856 N N . TYR A 1 115 ? 23.243 2.414 14.223 1.00 44.56 115 TYR A N 1
ATOM 857 C CA . TYR A 1 115 ? 24.707 2.406 14.231 1.00 44.56 115 TYR A CA 1
ATOM 858 C C . TYR A 1 115 ? 25.283 3.799 14.526 1.00 44.56 115 TYR A C 1
ATOM 860 O O . TYR A 1 115 ? 26.242 3.919 15.286 1.00 44.56 115 TYR A O 1
ATOM 868 N N . ALA A 1 116 ? 24.658 4.864 14.016 1.00 47.22 116 ALA A N 1
ATOM 869 C CA . ALA A 1 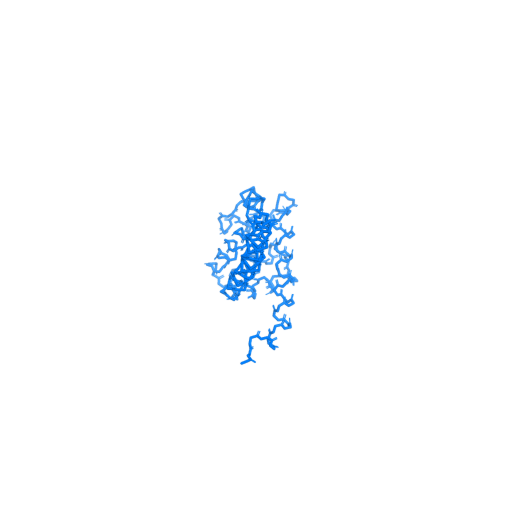116 ? 24.975 6.243 14.380 1.00 47.22 116 ALA A CA 1
ATOM 870 C C . ALA A 1 116 ? 24.673 6.515 15.864 1.00 47.22 116 ALA A C 1
ATOM 872 O O . ALA A 1 116 ? 25.530 7.035 16.573 1.00 47.22 116 ALA A O 1
ATOM 873 N N . GLY A 1 117 ? 23.511 6.084 16.369 1.00 48.00 117 GLY A N 1
ATOM 874 C CA . GLY A 1 117 ? 23.153 6.201 17.787 1.00 48.00 117 GLY A CA 1
ATOM 875 C C . GLY A 1 117 ? 24.058 5.383 18.714 1.00 48.00 117 GLY A C 1
ATOM 876 O O . GLY A 1 117 ? 24.427 5.851 19.790 1.00 48.00 117 GLY A O 1
ATOM 877 N N . SER A 1 118 ? 24.483 4.193 18.283 1.00 46.84 118 SER A N 1
ATOM 878 C CA . SER A 1 118 ? 25.392 3.332 19.052 1.00 46.84 118 SER A CA 1
ATOM 879 C C . SER A 1 118 ? 26.812 3.901 19.114 1.00 46.84 118 SER A C 1
ATOM 881 O O . SER A 1 118 ? 27.429 3.852 20.174 1.00 46.84 118 SER A O 1
ATOM 883 N N . LYS A 1 119 ? 27.310 4.535 18.040 1.00 48.78 119 LYS A N 1
ATOM 884 C CA . LYS A 1 119 ? 28.602 5.245 18.074 1.00 48.78 119 LYS A CA 1
ATOM 885 C C . LYS A 1 119 ? 28.569 6.483 18.970 1.00 48.78 119 LYS A C 1
ATOM 887 O O . LYS A 1 119 ? 29.515 6.702 19.722 1.00 48.78 119 LYS A O 1
ATOM 892 N N . THR A 1 120 ? 27.480 7.252 18.961 1.00 49.50 120 THR A N 1
ATOM 893 C CA . THR A 1 120 ? 27.314 8.387 19.885 1.00 49.50 120 THR A CA 1
ATOM 894 C C . THR A 1 120 ? 27.224 7.916 21.337 1.00 49.50 120 THR A C 1
ATOM 896 O O . THR A 1 120 ? 27.829 8.525 22.214 1.00 49.50 120 THR A O 1
ATOM 899 N N . ARG A 1 121 ? 26.554 6.785 21.600 1.00 46.62 121 ARG A N 1
ATOM 900 C CA . ARG A 1 121 ? 26.480 6.192 22.944 1.00 46.62 121 ARG A CA 1
ATOM 901 C C . ARG A 1 121 ? 27.827 5.651 23.426 1.00 46.62 121 ARG A C 1
ATOM 903 O O . ARG A 1 121 ? 28.147 5.812 24.598 1.00 46.62 121 ARG A O 1
ATOM 910 N N . GLU A 1 122 ? 28.635 5.060 22.551 1.00 50.69 122 GLU A N 1
ATOM 911 C CA . GLU A 1 122 ? 29.979 4.586 22.906 1.00 50.69 122 GLU A CA 1
ATOM 912 C C . GLU A 1 122 ? 30.944 5.752 23.184 1.00 50.69 122 GLU A C 1
ATOM 914 O O . GLU A 1 122 ? 31.730 5.691 24.131 1.00 50.69 122 GLU A O 1
ATOM 919 N N . ILE A 1 123 ? 30.827 6.858 22.435 1.00 51.12 123 ILE A N 1
ATOM 920 C CA . ILE A 1 123 ? 31.546 8.107 22.732 1.00 51.12 123 ILE A CA 1
ATOM 921 C C . ILE A 1 123 ? 31.064 8.713 24.056 1.00 51.12 123 ILE A C 1
ATOM 923 O O . ILE A 1 123 ? 31.892 9.121 24.863 1.00 51.12 123 ILE A O 1
ATOM 927 N N . GLU A 1 124 ? 29.761 8.725 24.343 1.00 47.59 124 GLU A N 1
ATOM 928 C CA . GLU A 1 124 ? 29.238 9.271 25.601 1.00 47.59 124 GLU A CA 1
ATOM 929 C C . GLU A 1 124 ? 29.645 8.426 26.823 1.00 47.59 124 GLU A C 1
ATOM 931 O O . GLU A 1 124 ? 30.015 8.975 27.863 1.00 47.59 124 GLU A O 1
ATOM 936 N N . ILE A 1 125 ? 29.654 7.093 26.697 1.00 49.91 125 ILE A N 1
ATOM 937 C CA . ILE A 1 125 ? 30.128 6.184 27.751 1.00 49.91 125 ILE A CA 1
ATOM 938 C C . ILE A 1 125 ? 31.637 6.353 27.970 1.00 49.91 125 ILE A C 1
ATOM 940 O O . ILE A 1 125 ? 32.063 6.434 29.124 1.00 49.91 125 ILE A O 1
ATOM 944 N N . ARG A 1 126 ? 32.441 6.482 26.903 1.00 50.34 126 ARG A N 1
ATOM 945 C CA . ARG A 1 126 ? 33.887 6.762 27.002 1.00 50.34 126 ARG A CA 1
ATOM 946 C C . ARG A 1 126 ? 34.185 8.149 27.575 1.00 50.34 126 ARG A C 1
ATOM 948 O O . ARG A 1 126 ? 35.089 8.274 28.399 1.00 50.34 126 ARG A O 1
ATOM 955 N N . SER A 1 127 ? 33.414 9.176 27.223 1.00 52.03 127 SER A N 1
ATOM 956 C CA . SER A 1 127 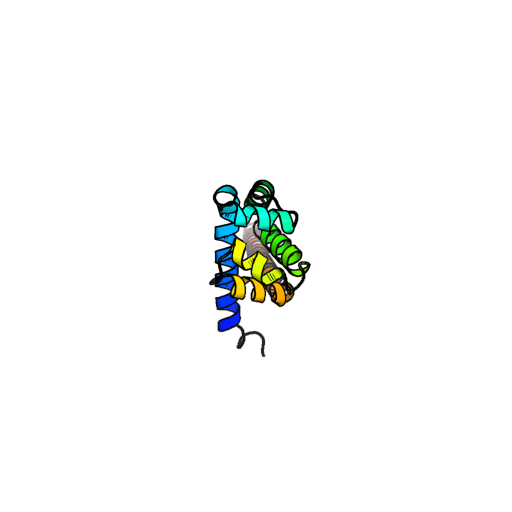? 33.558 10.517 27.805 1.00 52.03 127 SER A CA 1
ATOM 957 C C . SER A 1 127 ? 33.172 10.542 29.287 1.00 52.03 127 SER A C 1
ATOM 959 O O . SER A 1 127 ? 33.873 11.165 30.082 1.00 52.03 127 SER A O 1
ATOM 961 N N . LYS A 1 128 ? 32.132 9.803 29.701 1.00 49.44 128 LYS A N 1
ATOM 962 C CA . LYS A 1 128 ? 31.748 9.666 31.119 1.00 49.44 128 LYS A CA 1
ATOM 963 C C . LYS A 1 128 ? 32.760 8.858 31.943 1.00 49.44 128 LYS A C 1
ATOM 965 O O . LYS A 1 128 ? 33.003 9.201 33.095 1.00 49.44 128 LYS A O 1
ATOM 970 N N . THR A 1 129 ? 33.403 7.835 31.376 1.00 54.19 129 THR A N 1
ATOM 971 C CA . THR A 1 129 ? 34.469 7.089 32.081 1.00 54.19 129 THR A CA 1
ATOM 972 C C . THR A 1 129 ? 35.805 7.828 32.106 1.00 54.19 129 THR A C 1
ATOM 974 O O . THR A 1 129 ? 36.526 7.727 33.094 1.00 54.19 129 THR A O 1
ATOM 977 N N . THR A 1 130 ? 36.113 8.639 31.091 1.00 50.91 130 THR A N 1
ATOM 978 C CA . THR A 1 130 ? 37.328 9.475 31.088 1.00 50.91 130 THR A CA 1
ATOM 979 C C . THR A 1 130 ? 37.205 10.654 32.061 1.00 50.91 130 THR A C 1
ATOM 981 O O . THR A 1 130 ? 38.189 11.032 32.694 1.00 50.91 130 THR A O 1
ATOM 984 N N . ALA A 1 131 ? 35.997 11.196 32.261 1.00 51.69 131 ALA A N 1
ATOM 985 C CA . ALA A 1 131 ? 35.743 12.216 33.281 1.00 51.69 131 ALA A CA 1
ATOM 986 C C . ALA A 1 131 ? 3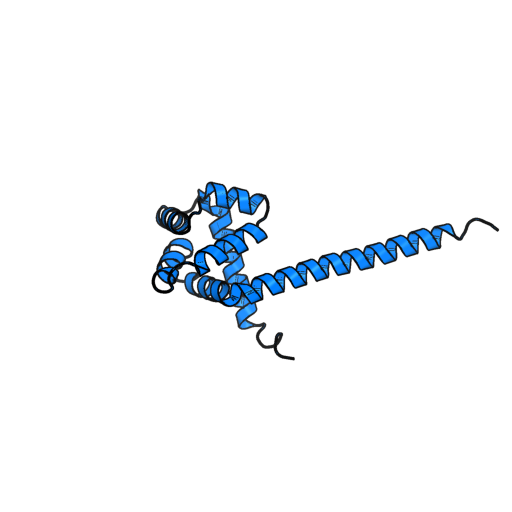5.838 11.672 34.723 1.00 51.69 131 ALA A C 1
ATOM 988 O O . ALA A 1 131 ? 36.220 12.413 35.624 1.00 51.69 131 ALA A O 1
ATOM 989 N N . ASN A 1 132 ? 35.574 10.377 34.944 1.00 44.31 132 ASN A N 1
ATOM 990 C CA . ASN A 1 132 ? 35.647 9.750 36.272 1.00 44.31 132 ASN A CA 1
ATOM 991 C C . ASN A 1 132 ? 37.057 9.290 36.697 1.00 44.31 132 ASN A C 1
ATOM 993 O O . ASN A 1 132 ? 37.211 8.751 37.788 1.00 44.31 132 ASN A O 1
ATOM 997 N N . MET A 1 133 ? 38.098 9.519 35.885 1.00 44.47 133 MET A N 1
ATOM 998 C CA . MET A 1 133 ? 39.494 9.200 36.239 1.00 44.47 133 MET A CA 1
ATOM 999 C C . MET A 1 133 ? 40.321 10.448 36.603 1.00 44.47 133 MET A C 1
ATOM 1001 O O . MET A 1 133 ? 41.546 10.442 36.516 1.00 44.47 133 MET A O 1
ATOM 1005 N N . ARG A 1 134 ? 39.671 11.550 37.000 1.00 48.69 134 ARG A N 1
ATOM 1006 C CA . ARG A 1 134 ? 40.360 12.792 37.388 1.00 48.69 134 ARG A CA 1
ATOM 1007 C C . ARG A 1 134 ? 39.808 13.391 38.680 1.00 48.69 134 ARG A C 1
ATOM 1009 O O . ARG A 1 134 ? 39.487 14.568 38.753 1.00 48.69 134 ARG A O 1
ATOM 1016 N N . THR A 1 135 ? 39.705 12.574 39.721 1.00 49.84 135 THR A N 1
ATOM 1017 C CA . THR A 1 135 ? 39.685 13.036 41.118 1.00 49.84 135 THR A CA 1
ATOM 1018 C C . THR A 1 135 ? 40.248 11.916 41.981 1.00 49.84 135 THR A C 1
ATOM 1020 O O . THR A 1 135 ? 39.488 11.105 42.483 1.00 49.84 135 THR A O 1
ATOM 1023 N N . LEU A 1 136 ? 41.576 11.810 42.044 1.00 45.91 136 LEU A N 1
ATOM 1024 C CA . LEU A 1 136 ? 42.347 11.096 43.074 1.00 45.91 136 LEU A CA 1
ATOM 1025 C C . LEU A 1 136 ? 43.841 11.352 42.800 1.00 45.91 136 LEU A C 1
ATOM 1027 O O . LEU A 1 136 ? 44.560 10.459 42.368 1.00 45.91 136 LEU A O 1
ATOM 1031 N N . PHE A 1 137 ? 44.263 12.603 42.986 1.00 48.38 137 PHE A N 1
ATOM 1032 C CA . PHE A 1 137 ? 45.600 12.992 43.445 1.00 48.38 137 PHE A CA 1
ATOM 1033 C C . PHE A 1 137 ? 45.455 14.303 44.212 1.00 48.38 137 PHE A C 1
ATOM 1035 O O . PHE A 1 137 ? 44.724 15.183 43.699 1.00 48.38 137 PHE A O 1
#

Secondary structure (DSSP, 8-state):
--TTTTSSHHHHHHHHHHHHHHHHHHTGGGS-HHHHHHHHHTT--HHHHHHHHHHHHHHHHHHHHHHHHHS-HHHHHHHHHHHH-HHHHHHHHHHHHTHHHHHHHHHHHHHHHHHHHHHHHHHHHHHHHHHTTSS--

Radius of gyration: 20.9 Å; chains: 1; bounding box: 62×24×58 Å

Organism: NCBI:txid28197

InterPro domains:
  IPR010090 Phage tail tape measure protein [PF10145] (2-85)
  IPR010090 Phage tail tape measure protein [TIGR01760] (2-132)

pLDDT: mean 73.65, std 17.05, range [35.47, 91.56]

Sequence (137 aa):
ASAFLAMGKPAEVAGTAINAILQKLGTADKQGKKFQDALDQIGLSSEELKENISNNAQGAIVDFLTRIKDVADDEKLGLLSNMFGQEDADDVALLTVELHNYTDAIKNLADKTKYAGSKTREIEIRSKTTANMRTLF